Protein AF-A0A9P6V709-F1 (afdb_monomer_lite)

Structure (mmCIF, N/CA/C/O backbone):
data_AF-A0A9P6V709-F1
#
_entry.id   AF-A0A9P6V709-F1
#
loop_
_atom_site.group_PDB
_atom_site.id
_atom_site.type_symbol
_atom_site.label_atom_id
_atom_site.label_alt_id
_atom_site.label_comp_id
_atom_site.label_asym_id
_atom_site.label_entity_id
_atom_site.label_seq_id
_atom_site.pdbx_PDB_ins_code
_atom_site.Cartn_x
_atom_site.Cartn_y
_atom_site.Cartn_z
_atom_site.occupancy
_atom_site.B_iso_or_equiv
_atom_site.auth_seq_id
_atom_site.auth_comp_id
_atom_site.auth_asym_id
_atom_site.auth_atom_id
_atom_site.pdbx_PDB_model_num
ATOM 1 N N . MET A 1 1 ? 34.860 1.588 -47.896 1.00 49.28 1 MET A N 1
ATOM 2 C CA . MET A 1 1 ? 33.542 0.976 -47.607 1.00 49.28 1 MET A CA 1
ATOM 3 C C . MET A 1 1 ? 33.414 0.741 -46.094 1.00 49.28 1 MET A C 1
ATOM 5 O O . MET A 1 1 ? 33.043 -0.339 -45.672 1.00 49.28 1 MET A O 1
ATOM 9 N N . GLU A 1 2 ? 33.741 1.752 -45.275 1.00 51.41 2 GLU A N 1
ATOM 10 C CA . GLU A 1 2 ? 33.916 1.627 -43.805 1.00 51.41 2 GLU A CA 1
ATOM 11 C C . GLU A 1 2 ? 32.939 2.510 -43.007 1.00 51.41 2 GLU A C 1
ATOM 13 O O . GLU A 1 2 ? 32.888 2.475 -41.785 1.00 51.41 2 GLU A O 1
ATOM 18 N N . VAL A 1 3 ? 32.119 3.306 -43.699 1.00 54.06 3 VAL A N 1
ATOM 19 C CA . VAL A 1 3 ? 31.201 4.262 -43.062 1.00 54.06 3 VAL A CA 1
ATOM 20 C C . VAL A 1 3 ? 30.018 3.537 -42.402 1.00 54.06 3 VAL A C 1
ATOM 22 O O . VAL A 1 3 ? 29.531 3.956 -41.355 1.00 54.06 3 VAL A O 1
ATOM 25 N N . HIS A 1 4 ? 29.573 2.407 -42.959 1.00 50.88 4 HIS A N 1
ATOM 26 C CA . HIS A 1 4 ? 28.413 1.676 -42.437 1.00 50.88 4 HIS A CA 1
ATOM 27 C C . HIS A 1 4 ? 28.685 0.922 -41.126 1.00 50.88 4 HIS A C 1
ATOM 29 O O . HIS A 1 4 ? 27.767 0.769 -40.325 1.00 50.88 4 HIS A O 1
ATOM 35 N N . THR A 1 5 ? 29.922 0.496 -40.862 1.00 52.19 5 THR A N 1
ATOM 36 C CA . THR A 1 5 ? 30.280 -0.214 -39.622 1.00 52.19 5 THR A CA 1
ATOM 37 C C . THR A 1 5 ? 30.404 0.744 -38.438 1.00 52.19 5 THR A C 1
ATOM 39 O O . THR A 1 5 ? 29.782 0.507 -37.407 1.00 52.19 5 THR A O 1
ATOM 42 N N . HIS A 1 6 ? 31.075 1.887 -38.612 1.00 52.62 6 HIS A N 1
ATOM 43 C CA . HIS A 1 6 ? 31.170 2.923 -37.572 1.00 52.62 6 HIS A CA 1
ATOM 44 C C . HIS A 1 6 ? 29.806 3.504 -37.176 1.00 52.62 6 HIS A C 1
ATOM 46 O O . HIS A 1 6 ? 29.544 3.734 -35.998 1.00 52.62 6 HIS A O 1
ATOM 52 N N . THR A 1 7 ? 28.903 3.704 -38.142 1.00 58.72 7 THR A N 1
ATOM 53 C CA . THR A 1 7 ? 27.558 4.231 -37.847 1.00 58.72 7 THR A CA 1
ATOM 54 C C . THR A 1 7 ? 26.724 3.230 -37.031 1.00 58.72 7 THR A C 1
ATOM 56 O O . THR A 1 7 ? 25.987 3.628 -36.129 1.00 58.72 7 THR A O 1
ATOM 59 N N . ASN A 1 8 ? 26.886 1.926 -37.288 1.00 60.66 8 ASN A N 1
ATOM 60 C CA . ASN A 1 8 ? 26.216 0.865 -36.532 1.00 60.66 8 ASN A CA 1
ATOM 61 C C . ASN A 1 8 ? 26.779 0.695 -35.115 1.00 60.66 8 ASN A C 1
ATOM 63 O O . ASN A 1 8 ? 26.008 0.496 -34.181 1.00 60.66 8 ASN A O 1
ATOM 67 N N . GLU A 1 9 ? 28.095 0.801 -34.929 1.00 59.69 9 GLU A N 1
ATOM 68 C CA . GLU A 1 9 ? 28.728 0.691 -33.606 1.00 59.69 9 GLU A CA 1
ATOM 69 C C . GLU A 1 9 ? 28.370 1.873 -32.695 1.00 59.69 9 GLU A C 1
ATOM 71 O O . GLU A 1 9 ? 28.056 1.677 -31.520 1.00 59.69 9 GLU A O 1
ATOM 76 N N . VAL A 1 10 ? 28.322 3.092 -33.245 1.00 65.69 10 VAL A N 1
ATOM 77 C CA . VAL A 1 10 ? 27.880 4.289 -32.510 1.00 65.69 10 VAL A CA 1
ATOM 78 C C . VAL A 1 10 ? 26.395 4.194 -32.145 1.00 65.69 10 VAL A C 1
ATOM 80 O O . VAL A 1 10 ? 26.024 4.509 -31.013 1.00 65.69 10 VAL A O 1
ATOM 83 N N . SER A 1 11 ? 25.549 3.705 -33.057 1.00 69.31 11 SER A N 1
ATOM 84 C CA . SER A 1 11 ? 24.121 3.489 -32.788 1.00 69.31 11 SER A CA 1
ATOM 85 C C . SER A 1 11 ? 23.894 2.412 -31.717 1.00 69.31 11 SER A C 1
ATOM 87 O O . SER A 1 11 ? 23.103 2.609 -30.792 1.00 69.31 11 SER A O 1
ATOM 89 N N . LEU A 1 12 ? 24.650 1.311 -31.769 1.00 72.44 12 LEU A N 1
ATOM 90 C CA . LEU A 1 12 ? 24.596 0.240 -30.773 1.00 72.44 12 LEU A CA 1
ATOM 91 C C . LEU A 1 12 ? 25.051 0.728 -29.388 1.00 72.44 12 LEU A C 1
ATOM 93 O O . LEU A 1 12 ? 24.390 0.445 -28.388 1.00 72.44 12 LEU A O 1
ATOM 97 N N . ALA A 1 13 ? 26.135 1.507 -29.324 1.00 71.50 13 ALA A N 1
ATOM 98 C CA . ALA A 1 13 ? 26.633 2.089 -28.080 1.00 71.50 13 ALA A CA 1
ATOM 99 C C . ALA A 1 13 ? 25.627 3.077 -27.458 1.00 71.50 13 ALA A C 1
ATOM 101 O O . ALA A 1 13 ? 25.364 3.018 -26.256 1.00 71.50 13 ALA A O 1
ATOM 102 N N . GLN A 1 14 ? 24.997 3.936 -28.267 1.00 73.94 14 GLN A N 1
ATOM 103 C CA . GLN A 1 14 ? 23.949 4.858 -27.807 1.00 73.94 14 GLN A CA 1
ATOM 104 C C . GLN A 1 14 ? 22.717 4.115 -27.270 1.00 73.94 14 GLN A C 1
ATOM 106 O O . GLN A 1 14 ? 22.188 4.480 -26.217 1.00 73.94 14 GLN A O 1
ATOM 111 N N . HIS A 1 15 ? 22.298 3.037 -27.940 1.00 73.62 15 HIS A N 1
ATOM 112 C CA . HIS A 1 15 ? 21.201 2.188 -27.475 1.00 73.62 15 HIS A CA 1
ATOM 113 C C . HIS A 1 15 ? 21.503 1.525 -26.125 1.00 73.62 15 HIS A C 1
ATOM 115 O O . HIS A 1 15 ? 20.635 1.506 -25.249 1.00 73.62 15 HIS A O 1
ATOM 121 N N . GLN A 1 16 ? 22.722 1.019 -25.916 1.00 81.94 16 GLN A N 1
ATOM 122 C CA . GLN A 1 16 ? 23.100 0.411 -24.635 1.00 81.94 16 GLN A CA 1
ATOM 123 C C . GLN A 1 16 ? 23.148 1.429 -23.488 1.00 81.94 16 GLN A C 1
ATOM 125 O O . GLN A 1 16 ? 22.680 1.128 -22.388 1.00 81.94 16 GLN A O 1
ATOM 130 N N . VAL A 1 17 ? 23.635 2.649 -23.739 1.00 80.00 17 VAL A N 1
ATOM 131 C CA . VAL A 1 17 ? 23.651 3.728 -22.736 1.00 80.00 17 VAL A CA 1
ATOM 132 C C . VAL A 1 17 ? 22.230 4.155 -22.357 1.00 80.00 17 VAL A C 1
ATOM 134 O O . VAL A 1 17 ? 21.920 4.273 -21.170 1.00 80.00 17 VAL A O 1
ATOM 137 N N . ALA A 1 18 ? 21.336 4.325 -23.337 1.00 76.19 18 ALA A N 1
ATOM 138 C CA . ALA A 1 18 ? 19.934 4.658 -23.079 1.00 76.19 18 ALA A CA 1
ATOM 139 C C . ALA A 1 18 ? 19.214 3.550 -22.286 1.00 76.19 18 ALA A C 1
ATOM 141 O O . ALA A 1 18 ? 18.486 3.843 -21.335 1.00 76.19 18 ALA A O 1
ATOM 142 N N . LYS A 1 19 ? 19.476 2.278 -22.622 1.00 80.25 19 LYS A N 1
ATOM 143 C CA . LYS A 1 19 ? 18.960 1.100 -21.903 1.00 80.25 19 LYS A CA 1
ATOM 144 C C . LYS A 1 19 ? 19.437 1.080 -20.443 1.00 80.25 19 LYS A C 1
ATOM 146 O O . LYS A 1 19 ? 18.629 0.890 -19.535 1.00 80.25 19 LYS A O 1
ATOM 151 N N . ALA A 1 20 ? 20.722 1.342 -20.201 1.00 79.50 20 ALA A N 1
ATOM 152 C CA . ALA A 1 20 ? 21.291 1.401 -18.853 1.00 79.50 20 ALA A CA 1
ATOM 153 C C . ALA A 1 20 ? 20.715 2.558 -18.015 1.00 79.50 20 ALA A C 1
ATOM 155 O O . ALA A 1 20 ? 20.386 2.365 -16.843 1.00 79.50 20 ALA A O 1
ATOM 156 N N . ALA A 1 21 ? 20.534 3.740 -18.613 1.00 79.38 21 ALA A N 1
ATOM 157 C CA . ALA A 1 21 ? 19.926 4.890 -17.943 1.00 79.38 21 ALA A CA 1
ATOM 158 C C . ALA A 1 21 ? 18.448 4.642 -17.586 1.00 79.38 21 ALA A C 1
ATOM 160 O O . ALA A 1 21 ? 18.024 4.939 -16.467 1.00 79.38 21 ALA A O 1
ATOM 161 N N . ALA A 1 22 ? 17.675 4.042 -18.500 1.00 76.06 22 ALA A N 1
ATOM 162 C CA . ALA A 1 22 ? 16.284 3.660 -18.251 1.00 76.06 22 ALA A CA 1
ATOM 163 C C . ALA A 1 22 ? 16.169 2.639 -17.107 1.00 76.06 22 ALA A C 1
ATOM 165 O O . ALA A 1 22 ? 15.327 2.801 -16.225 1.00 76.06 22 ALA A O 1
ATOM 166 N N . ARG A 1 23 ? 17.070 1.649 -17.064 1.00 77.81 23 ARG A N 1
ATOM 167 C CA . ARG A 1 23 ? 17.156 0.660 -15.978 1.00 77.81 23 ARG A CA 1
ATOM 168 C C . ARG A 1 23 ? 17.477 1.301 -14.630 1.00 77.81 23 ARG A C 1
ATOM 170 O O . ARG A 1 23 ? 16.842 0.977 -13.630 1.00 77.81 23 ARG A O 1
ATOM 177 N N . ALA A 1 24 ? 18.453 2.208 -14.585 1.00 79.12 24 ALA A N 1
ATOM 178 C CA . ALA A 1 24 ? 18.812 2.907 -13.352 1.00 79.12 24 ALA A CA 1
ATOM 179 C C . ALA A 1 24 ? 17.632 3.731 -12.808 1.00 79.12 24 ALA A C 1
ATOM 181 O O . ALA A 1 24 ? 17.343 3.676 -11.614 1.00 79.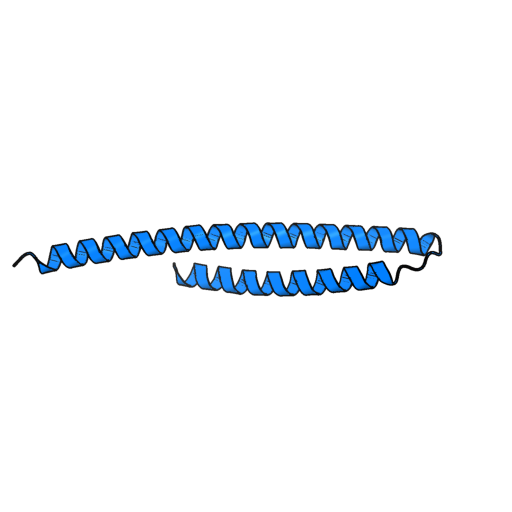12 24 ALA A O 1
ATOM 182 N N . LYS A 1 25 ? 16.908 4.425 -13.697 1.00 79.81 25 LYS A N 1
ATOM 183 C CA . LYS A 1 25 ? 15.700 5.181 -13.347 1.00 79.81 25 LYS A CA 1
ATOM 184 C C . LYS A 1 25 ? 14.571 4.274 -12.844 1.00 79.81 25 LYS A C 1
ATOM 186 O O . LYS A 1 25 ? 13.982 4.574 -11.812 1.00 79.81 25 LYS A O 1
ATOM 191 N N . ALA A 1 26 ? 14.299 3.166 -13.537 1.00 72.44 26 ALA A N 1
ATOM 192 C CA . ALA A 1 26 ? 13.280 2.200 -13.125 1.00 72.44 26 ALA A CA 1
ATOM 193 C C . ALA A 1 26 ? 13.600 1.594 -11.751 1.00 72.44 26 ALA A C 1
ATOM 195 O O . ALA A 1 26 ? 12.732 1.518 -10.890 1.00 72.44 26 ALA A O 1
ATOM 196 N N . LYS A 1 27 ? 14.868 1.238 -11.504 1.00 79.25 27 LYS A N 1
ATOM 197 C CA . LYS A 1 27 ? 15.307 0.701 -10.211 1.00 79.25 27 LYS A CA 1
ATOM 198 C C . LYS A 1 27 ? 15.094 1.687 -9.057 1.00 79.25 27 LYS A C 1
ATOM 200 O O . LYS A 1 27 ? 14.669 1.254 -7.993 1.00 79.25 27 LYS A O 1
ATOM 205 N N . ALA A 1 28 ? 15.374 2.976 -9.262 1.00 80.38 28 ALA A N 1
ATOM 206 C CA . ALA A 1 28 ? 15.126 4.004 -8.250 1.00 80.38 28 ALA A CA 1
ATOM 207 C C . ALA A 1 28 ? 13.624 4.143 -7.936 1.00 80.38 28 ALA A C 1
ATOM 209 O O . ALA A 1 28 ? 13.249 4.068 -6.773 1.00 80.38 28 ALA A O 1
ATOM 210 N N . SER A 1 29 ? 12.772 4.217 -8.970 1.00 85.12 29 SER A N 1
ATOM 211 C CA . SER A 1 29 ? 11.303 4.276 -8.821 1.00 85.12 29 SER A CA 1
ATOM 212 C C . SER A 1 29 ? 10.746 3.086 -8.028 1.00 85.12 29 SER A C 1
ATOM 214 O O . SER A 1 29 ? 9.964 3.249 -7.089 1.00 85.12 29 SER A O 1
ATOM 216 N N . ILE A 1 30 ? 11.239 1.883 -8.342 1.00 85.94 30 ILE A N 1
ATOM 217 C CA . ILE A 1 30 ? 10.880 0.638 -7.655 1.00 85.94 30 ILE A CA 1
ATOM 218 C C . ILE A 1 30 ? 11.275 0.697 -6.174 1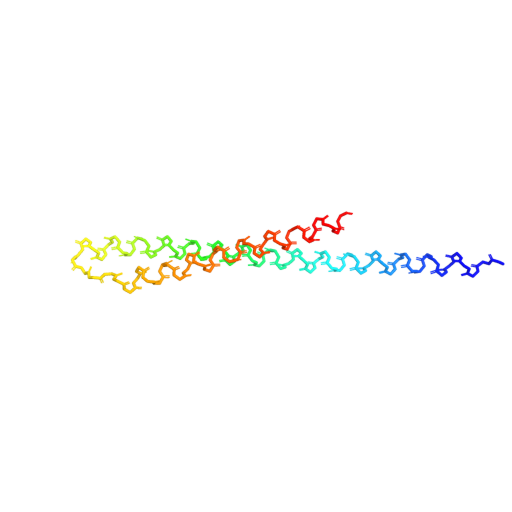.00 85.94 30 ILE A C 1
ATOM 220 O O . ILE A 1 30 ? 10.487 0.298 -5.317 1.00 85.94 30 ILE A O 1
ATOM 224 N N . THR A 1 31 ? 12.485 1.171 -5.858 1.00 91.44 31 THR A N 1
ATOM 225 C CA . THR A 1 31 ? 12.949 1.301 -4.468 1.00 91.44 31 THR A CA 1
ATOM 226 C C . THR A 1 31 ? 12.076 2.278 -3.684 1.00 91.44 31 THR A C 1
ATOM 228 O O . THR A 1 31 ? 11.573 1.901 -2.625 1.00 91.44 31 THR A O 1
ATOM 231 N N . ASP A 1 32 ? 11.817 3.466 -4.228 1.00 90.06 32 ASP A N 1
ATOM 232 C CA . ASP A 1 32 ? 10.996 4.492 -3.572 1.00 90.06 32 ASP A CA 1
ATOM 233 C C . ASP A 1 32 ? 9.561 3.986 -3.323 1.00 90.06 32 ASP A C 1
ATOM 235 O O . ASP A 1 32 ? 8.994 4.160 -2.239 1.00 90.06 32 ASP A O 1
ATOM 239 N N . THR A 1 33 ? 8.989 3.275 -4.300 1.00 92.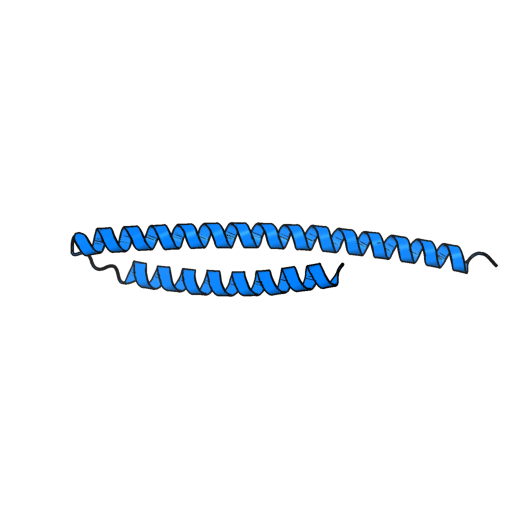56 33 THR A N 1
ATOM 240 C CA . THR A 1 33 ? 7.653 2.670 -4.191 1.00 92.56 33 THR A CA 1
ATOM 241 C C . THR A 1 33 ? 7.600 1.607 -3.091 1.00 92.56 33 THR A C 1
ATOM 243 O O . THR A 1 33 ? 6.650 1.567 -2.303 1.00 92.56 33 THR A O 1
ATOM 246 N N . VAL A 1 34 ? 8.629 0.758 -2.981 1.00 95.38 34 VAL A N 1
ATOM 247 C CA . VAL A 1 34 ? 8.729 -0.250 -1.912 1.00 95.38 34 VAL A CA 1
ATOM 248 C C . VAL A 1 34 ? 8.826 0.407 -0.534 1.00 95.38 34 VAL A C 1
ATOM 250 O O . VAL A 1 34 ? 8.128 -0.021 0.391 1.00 95.38 34 VAL A O 1
ATOM 253 N N . GLU A 1 35 ? 9.651 1.445 -0.384 1.00 95.25 35 GLU A N 1
ATOM 254 C CA . GLU A 1 35 ? 9.795 2.176 0.881 1.00 95.25 35 GLU A CA 1
ATOM 255 C C . GLU A 1 35 ? 8.471 2.814 1.319 1.00 95.25 35 GLU A C 1
ATOM 257 O O . GLU A 1 35 ? 8.066 2.680 2.481 1.00 95.25 35 GLU A O 1
ATOM 262 N N . LEU A 1 36 ? 7.738 3.417 0.380 1.00 94.12 36 LEU A N 1
ATOM 263 C CA . LEU A 1 36 ? 6.424 3.991 0.649 1.00 94.12 36 LEU A CA 1
ATOM 264 C C . LEU A 1 36 ? 5.404 2.925 1.080 1.00 94.12 36 LEU A C 1
ATOM 266 O O . LEU A 1 36 ? 4.691 3.120 2.068 1.00 94.12 36 LEU A O 1
ATOM 270 N N . ILE A 1 37 ? 5.351 1.777 0.394 1.00 97.00 37 ILE A N 1
ATOM 271 C CA . ILE A 1 37 ? 4.470 0.657 0.773 1.00 97.00 37 ILE A CA 1
ATOM 272 C C . ILE A 1 37 ? 4.786 0.174 2.196 1.00 97.00 37 ILE A C 1
ATOM 274 O O . ILE A 1 37 ? 3.867 -0.056 2.989 1.00 97.00 37 ILE A O 1
ATOM 278 N N . LEU A 1 38 ? 6.069 0.023 2.541 1.00 97.38 38 LEU A N 1
ATOM 279 C CA . LEU A 1 38 ? 6.497 -0.406 3.877 1.00 97.38 38 LEU A CA 1
ATOM 280 C C . LEU A 1 38 ? 6.083 0.597 4.958 1.00 97.38 38 LEU A C 1
ATOM 282 O O . LEU A 1 38 ? 5.580 0.198 6.017 1.00 97.38 38 LEU A O 1
ATOM 286 N N . TRP A 1 39 ? 6.244 1.892 4.688 1.00 96.62 39 TRP A N 1
ATOM 287 C CA . TRP A 1 39 ? 5.801 2.946 5.594 1.00 96.62 39 TRP A CA 1
ATOM 288 C C . TRP A 1 39 ? 4.277 2.914 5.801 1.00 96.62 39 TRP A C 1
ATOM 290 O O . TRP A 1 39 ? 3.814 2.865 6.943 1.00 96.62 39 TRP A O 1
ATOM 300 N N . LEU A 1 40 ? 3.488 2.821 4.723 1.00 96.25 40 LEU A N 1
ATOM 301 C CA . LEU A 1 40 ? 2.022 2.748 4.797 1.00 96.25 40 LEU A CA 1
ATOM 302 C C . LEU A 1 40 ? 1.535 1.513 5.573 1.00 96.25 40 LEU A C 1
ATOM 304 O O . LEU A 1 40 ? 0.606 1.610 6.377 1.00 96.25 40 LEU A O 1
ATOM 308 N N . LYS A 1 41 ? 2.176 0.352 5.382 1.00 97.38 41 LYS A N 1
ATOM 309 C CA . LYS A 1 41 ? 1.872 -0.875 6.145 1.00 97.38 41 LYS A CA 1
ATOM 310 C C . LYS A 1 41 ? 2.194 -0.715 7.632 1.00 97.38 41 LYS A C 1
ATOM 312 O O . LYS A 1 41 ? 1.428 -1.170 8.486 1.00 97.38 41 LYS A O 1
ATOM 317 N N . THR A 1 42 ? 3.295 -0.038 7.952 1.00 96.88 42 THR A N 1
ATOM 318 C CA . THR A 1 42 ? 3.661 0.288 9.339 1.00 96.88 42 THR A CA 1
ATOM 319 C C . THR A 1 42 ? 2.608 1.191 9.983 1.00 96.88 42 THR A C 1
ATOM 321 O O . THR A 1 42 ? 2.183 0.944 11.117 1.00 96.88 42 THR A O 1
ATOM 324 N N . GLU A 1 43 ? 2.120 2.180 9.236 1.00 95.06 43 GLU A N 1
ATOM 325 C CA . GLU A 1 43 ? 1.079 3.102 9.684 1.00 95.06 43 GLU A CA 1
ATOM 326 C C . GLU A 1 43 ? -0.280 2.403 9.871 1.00 95.06 43 GLU A C 1
ATOM 328 O O . GLU A 1 43 ? -0.943 2.592 10.894 1.00 95.06 43 GLU A O 1
ATOM 333 N N . GLN A 1 44 ? -0.664 1.487 8.975 1.00 95.56 44 GLN A N 1
ATOM 334 C CA . GLN A 1 44 ? -1.845 0.636 9.175 1.00 95.56 44 GLN A CA 1
ATOM 335 C C . GLN A 1 44 ? -1.757 -0.192 10.463 1.00 95.56 44 GLN A C 1
ATOM 337 O O . GLN A 1 44 ? -2.742 -0.301 11.202 1.00 95.56 44 GLN A O 1
ATOM 342 N N . ALA A 1 45 ? -0.587 -0.768 10.755 1.00 95.12 45 ALA A N 1
ATOM 343 C CA . ALA A 1 45 ? -0.374 -1.530 11.981 1.00 95.12 45 ALA A CA 1
ATOM 344 C C . ALA A 1 45 ? -0.451 -0.640 13.234 1.00 95.12 45 ALA A C 1
ATOM 346 O O . ALA A 1 45 ? -0.966 -1.082 14.267 1.00 95.12 45 ALA A O 1
ATOM 347 N N . ARG A 1 46 ? 0.023 0.614 13.149 1.00 95.88 46 ARG A N 1
ATOM 348 C CA . ARG A 1 46 ? -0.129 1.625 14.209 1.00 95.88 46 ARG A CA 1
ATOM 349 C C . ARG A 1 46 ? -1.603 1.914 14.481 1.00 95.88 46 ARG A C 1
ATOM 351 O O . ARG A 1 46 ? -2.030 1.767 15.625 1.00 95.88 46 ARG A O 1
ATOM 358 N N . ILE A 1 47 ? -2.382 2.216 13.443 1.00 93.00 47 ILE A N 1
ATOM 359 C CA . ILE A 1 47 ? -3.822 2.496 13.562 1.00 93.00 47 ILE A CA 1
ATOM 360 C C . ILE A 1 47 ? -4.563 1.300 14.159 1.00 93.00 47 ILE A C 1
ATOM 362 O O . ILE A 1 47 ? -5.383 1.474 15.052 1.00 93.00 47 ILE A O 1
ATOM 366 N N . ALA A 1 48 ? -4.246 0.072 13.740 1.00 94.06 48 ALA A N 1
ATOM 367 C CA . ALA A 1 48 ? -4.878 -1.123 14.298 1.00 94.06 48 ALA A CA 1
ATOM 368 C C . ALA A 1 48 ? -4.627 -1.279 15.812 1.00 94.06 48 ALA A C 1
ATOM 370 O O . ALA A 1 48 ? -5.509 -1.739 16.540 1.00 94.06 48 ALA A O 1
ATOM 371 N N . ARG A 1 49 ? -3.440 -0.897 16.308 1.00 96.56 49 ARG A N 1
ATOM 372 C CA . ARG A 1 49 ? -3.148 -0.871 17.753 1.00 96.56 49 ARG A CA 1
ATOM 373 C C . ARG A 1 49 ? -3.935 0.228 18.465 1.00 96.56 49 ARG A C 1
ATOM 375 O O . ARG A 1 49 ? -4.542 -0.050 19.495 1.00 96.56 49 ARG A O 1
ATOM 382 N N . GLU A 1 50 ? -3.961 1.428 17.897 1.00 95.50 50 GLU A N 1
ATOM 383 C CA . GLU A 1 50 ? -4.665 2.587 18.456 1.00 95.50 50 GLU A CA 1
ATOM 384 C C . GLU A 1 50 ? -6.180 2.349 18.538 1.00 95.50 50 GLU A C 1
ATOM 386 O O . GLU A 1 50 ? -6.788 2.572 19.581 1.00 95.50 50 GLU A O 1
ATOM 391 N N . VAL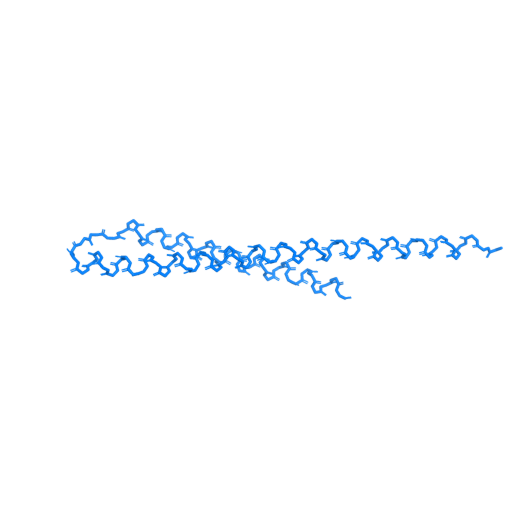 A 1 51 ? -6.776 1.771 17.492 1.00 95.69 51 VAL A N 1
ATOM 392 C CA . VAL A 1 51 ? -8.186 1.358 17.473 1.00 95.69 51 VAL A CA 1
ATOM 393 C C . VAL A 1 51 ? -8.491 0.369 18.597 1.00 95.69 51 VAL A C 1
ATOM 395 O O . VAL A 1 51 ? -9.480 0.539 19.305 1.00 95.69 51 VAL A O 1
ATOM 398 N N . ARG A 1 52 ? -7.649 -0.657 18.792 1.00 96.25 52 ARG A N 1
ATOM 399 C CA . ARG A 1 52 ? -7.839 -1.632 19.882 1.00 96.25 52 ARG A CA 1
ATOM 400 C C . ARG A 1 52 ? -7.789 -0.962 21.253 1.00 96.25 52 ARG A C 1
ATOM 402 O O . ARG A 1 52 ? -8.642 -1.246 22.090 1.00 96.25 52 ARG A O 1
ATOM 409 N N . GLN A 1 53 ? -6.826 -0.066 21.464 1.00 97.31 53 GLN A N 1
ATOM 410 C CA . GLN A 1 53 ? -6.685 0.672 22.717 1.00 97.31 53 GLN A CA 1
ATOM 411 C C . GLN A 1 53 ? -7.903 1.565 22.980 1.00 97.31 53 GLN A C 1
ATOM 413 O O . GLN A 1 53 ? -8.512 1.468 24.042 1.00 97.31 53 GLN A O 1
ATOM 418 N N . LEU A 1 54 ? -8.301 2.383 22.008 1.00 95.94 54 LEU A N 1
ATOM 419 C CA . LEU A 1 54 ? -9.426 3.307 22.150 1.00 95.94 54 LEU A CA 1
ATOM 420 C C . LEU A 1 54 ? -10.756 2.574 22.350 1.00 95.94 54 LEU A C 1
ATOM 422 O O . LEU A 1 54 ? -11.524 2.939 23.238 1.00 95.94 54 LEU A O 1
ATOM 426 N N . ASN A 1 55 ? -10.994 1.490 21.607 1.00 95.88 55 ASN A N 1
ATOM 427 C CA . ASN A 1 55 ? -12.185 0.661 21.796 1.00 95.88 55 ASN A CA 1
ATOM 428 C C . ASN A 1 55 ? -12.224 0.039 23.202 1.00 95.88 55 ASN A C 1
ATOM 430 O O . ASN A 1 55 ? -13.289 -0.003 23.813 1.00 95.88 55 ASN A O 1
ATOM 434 N N . SER A 1 56 ? -11.080 -0.403 23.747 1.00 96.88 56 SER A N 1
ATOM 435 C CA . SER A 1 56 ? -11.011 -0.942 25.119 1.00 96.88 56 SER A CA 1
ATOM 436 C C . SER A 1 56 ? -11.328 0.099 26.199 1.00 96.88 56 SER A C 1
ATOM 438 O O . SER A 1 56 ? -11.749 -0.256 27.295 1.00 96.88 56 SER A O 1
ATOM 440 N N . GLN A 1 57 ? -11.169 1.383 25.871 1.00 97.44 57 GLN A N 1
ATOM 441 C CA . GLN A 1 57 ? -11.505 2.521 26.726 1.00 97.44 57 GLN A CA 1
ATOM 442 C C . GLN A 1 57 ? -12.933 3.048 26.480 1.00 97.44 57 GLN A C 1
ATOM 444 O O . GLN A 1 57 ? -13.342 4.016 27.115 1.00 97.44 57 GLN A O 1
ATOM 449 N N . GLY A 1 58 ? -13.697 2.431 25.569 1.00 96.94 58 GLY A N 1
ATOM 450 C CA . GLY A 1 58 ? -15.073 2.821 25.244 1.00 96.94 58 GLY A CA 1
ATOM 451 C C . GLY A 1 58 ? -15.206 3.963 24.229 1.00 96.94 58 GLY A C 1
ATOM 452 O O . GLY A 1 58 ? -16.316 4.448 24.010 1.00 96.94 58 GLY A O 1
ATOM 453 N N . TYR A 1 59 ? -14.115 4.395 23.589 1.00 96.88 59 TYR A N 1
ATOM 454 C CA . TYR A 1 59 ? -14.161 5.441 22.563 1.00 96.88 59 TYR A CA 1
ATOM 455 C C . TYR A 1 59 ? -14.603 4.897 21.202 1.00 96.88 59 TYR A C 1
ATOM 457 O O . TYR A 1 59 ? -14.265 3.780 20.811 1.00 96.88 59 TYR A O 1
ATOM 465 N N . GLN A 1 60 ? -15.311 5.727 20.432 1.00 94.94 60 GLN A N 1
ATOM 466 C CA . GLN A 1 60 ? -15.626 5.424 19.037 1.00 94.94 60 GLN A CA 1
ATOM 467 C C . GLN A 1 60 ? -14.417 5.670 18.130 1.00 94.94 60 GLN A C 1
ATOM 469 O O . GLN A 1 60 ? -13.757 6.703 18.206 1.00 94.94 60 GLN A O 1
ATOM 474 N N . THR A 1 61 ? -14.165 4.739 17.212 1.00 94.75 61 THR A N 1
ATOM 475 C CA . THR A 1 61 ? -12.973 4.735 16.346 1.00 94.75 61 THR A CA 1
ATOM 476 C C . THR A 1 61 ? -13.317 4.781 14.853 1.00 94.75 61 THR A C 1
ATOM 478 O O . THR A 1 61 ? -12.523 4.371 14.005 1.00 94.75 61 THR A O 1
ATOM 481 N N . THR A 1 62 ? -14.504 5.277 14.491 1.00 94.81 62 THR A N 1
ATOM 482 C CA . THR A 1 62 ? -15.010 5.300 13.105 1.00 94.81 62 THR A CA 1
ATOM 483 C C . THR A 1 62 ? -14.071 6.031 12.144 1.00 94.81 62 THR A C 1
ATOM 485 O O . THR A 1 62 ? -13.786 5.527 11.060 1.00 94.81 62 THR A O 1
ATOM 488 N N . ALA A 1 63 ? -13.533 7.187 12.547 1.00 86.00 63 ALA A N 1
ATOM 489 C CA . ALA A 1 63 ? -12.598 7.955 11.723 1.00 86.00 63 ALA A CA 1
ATOM 490 C C . ALA A 1 63 ? -11.291 7.185 11.453 1.00 86.00 63 ALA A C 1
ATOM 492 O O . ALA A 1 63 ? -10.824 7.144 10.316 1.00 86.00 63 ALA A O 1
ATOM 493 N N . LEU A 1 64 ? -10.749 6.507 12.472 1.00 90.00 64 LEU A N 1
ATOM 494 C CA . LEU A 1 64 ? -9.545 5.679 12.345 1.00 90.00 64 LEU A CA 1
ATOM 495 C C . LEU A 1 64 ? -9.772 4.476 11.422 1.00 90.00 64 LEU A C 1
ATOM 497 O O . LEU A 1 64 ? -8.912 4.164 10.603 1.00 90.00 64 LEU A O 1
ATOM 501 N N . HIS A 1 65 ? -10.945 3.841 11.486 1.00 92.94 65 HIS A N 1
ATOM 502 C CA . HIS A 1 65 ? -11.306 2.769 10.553 1.00 92.94 65 HIS A CA 1
ATOM 503 C C . HIS A 1 65 ? -11.429 3.264 9.108 1.00 92.94 65 HIS A C 1
ATOM 505 O O . HIS A 1 65 ? -10.956 2.597 8.185 1.00 92.94 65 HIS A O 1
ATOM 511 N N . SER A 1 66 ? -12.044 4.431 8.894 1.00 92.69 66 SER A N 1
ATOM 512 C CA . SER A 1 66 ? -12.128 5.047 7.565 1.00 92.69 66 SER A CA 1
ATOM 513 C C . SER A 1 66 ? -10.740 5.354 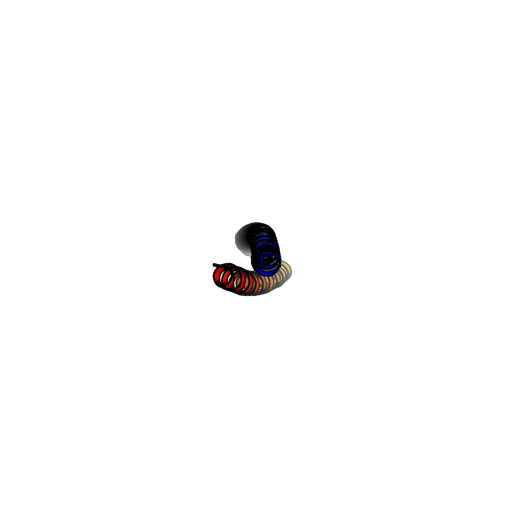7.009 1.00 92.69 66 SER A C 1
ATOM 515 O O . SER A 1 66 ? -10.457 5.018 5.859 1.00 92.69 66 SER A O 1
ATOM 517 N N . TYR A 1 67 ? -9.853 5.914 7.835 1.00 90.31 67 TYR A N 1
ATOM 518 C CA . TYR A 1 67 ? -8.472 6.185 7.446 1.00 90.31 67 TYR A CA 1
ATOM 519 C C . TYR A 1 67 ? -7.700 4.898 7.128 1.00 90.31 67 TYR A C 1
ATOM 521 O O . TYR A 1 67 ? -7.062 4.805 6.082 1.00 90.31 67 TYR A O 1
ATOM 529 N N . TRP A 1 68 ? -7.852 3.852 7.945 1.00 94.88 68 TRP A N 1
ATOM 530 C CA . TRP A 1 68 ? -7.249 2.543 7.687 1.00 94.88 68 TRP A CA 1
ATOM 531 C C . TRP A 1 68 ? -7.645 1.967 6.316 1.00 94.88 68 TRP A C 1
ATOM 533 O O . TRP A 1 68 ? -6.787 1.448 5.598 1.00 94.88 68 TRP A O 1
ATOM 543 N N . ARG A 1 69 ? -8.918 2.111 5.908 1.00 95.50 69 ARG A N 1
ATOM 544 C CA . ARG A 1 69 ? -9.375 1.685 4.570 1.00 95.50 69 ARG A CA 1
ATOM 545 C C . ARG A 1 69 ? -8.774 2.514 3.437 1.00 95.50 69 ARG A C 1
ATOM 547 O O . ARG A 1 69 ? -8.568 1.975 2.353 1.00 95.50 69 ARG A O 1
ATOM 554 N N . ILE A 1 70 ? -8.539 3.809 3.648 1.00 93.56 70 ILE A N 1
ATOM 555 C CA . ILE A 1 70 ? -7.877 4.664 2.650 1.00 93.56 70 ILE A CA 1
ATOM 556 C C . ILE A 1 70 ? -6.450 4.164 2.425 1.00 93.56 70 ILE A C 1
ATOM 558 O O . ILE A 1 70 ? -6.075 3.919 1.279 1.00 93.56 70 ILE A O 1
ATOM 562 N N . LEU A 1 71 ? -5.709 3.915 3.509 1.00 93.56 71 LEU A N 1
ATOM 563 C CA . LEU A 1 71 ? -4.364 3.347 3.429 1.00 93.56 71 LEU A CA 1
ATOM 564 C C . LEU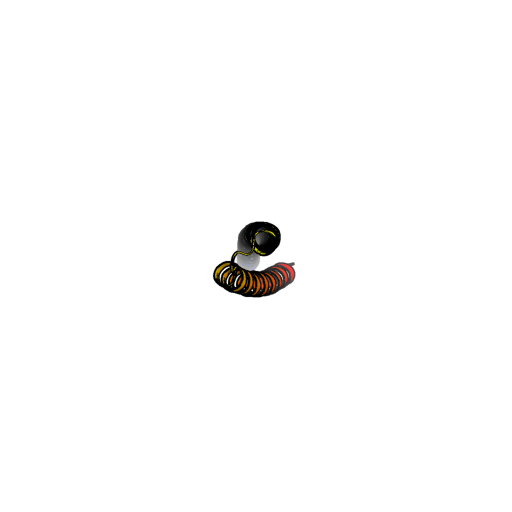 A 1 71 ? -4.366 1.984 2.728 1.00 93.56 71 LEU A C 1
ATOM 566 O O . LEU A 1 71 ? -3.503 1.724 1.899 1.00 93.56 71 LEU A O 1
ATOM 570 N N . GLU A 1 72 ? -5.365 1.133 2.989 1.00 96.12 72 GLU A N 1
ATOM 571 C CA . GLU A 1 72 ? -5.463 -0.182 2.340 1.00 96.12 72 GLU A CA 1
ATOM 572 C C . GLU A 1 72 ? -5.591 -0.061 0.815 1.00 96.12 72 GLU A C 1
ATOM 574 O O . GLU A 1 72 ? -4.955 -0.802 0.066 1.00 96.12 72 GLU A O 1
ATOM 579 N N . LYS A 1 73 ? -6.397 0.897 0.345 1.00 96.44 73 LYS A N 1
ATOM 580 C CA . LYS A 1 73 ? -6.551 1.168 -1.088 1.00 96.44 73 LYS A CA 1
ATOM 581 C C . LYS A 1 73 ? -5.265 1.715 -1.702 1.00 96.44 73 LYS A C 1
ATOM 583 O O . LYS A 1 73 ? -4.907 1.295 -2.797 1.00 96.44 73 LYS A O 1
ATOM 588 N N . GLN A 1 74 ? -4.581 2.622 -1.005 1.00 93.12 74 GLN A N 1
ATOM 589 C CA . GLN A 1 74 ? -3.311 3.189 -1.466 1.00 93.12 74 GLN A CA 1
ATOM 590 C C . GLN A 1 74 ? -2.224 2.117 -1.575 1.00 93.12 74 GLN A C 1
ATOM 592 O O . GLN A 1 74 ? -1.560 2.041 -2.602 1.00 93.12 74 GLN A O 1
ATOM 597 N N . ILE A 1 75 ? -2.100 1.241 -0.573 1.00 95.88 75 ILE A N 1
ATOM 598 C CA . ILE A 1 75 ? -1.153 0.118 -0.599 1.00 95.88 75 ILE A CA 1
ATOM 599 C C . ILE A 1 75 ? -1.427 -0.787 -1.801 1.00 95.88 75 ILE A C 1
ATOM 601 O O . ILE A 1 75 ? -0.509 -1.060 -2.562 1.00 95.88 75 ILE A O 1
ATOM 605 N N . LYS A 1 76 ? -2.684 -1.197 -2.021 1.00 96.94 76 LYS A N 1
ATOM 606 C CA . LYS A 1 76 ? -3.046 -2.061 -3.160 1.00 96.94 76 LYS A CA 1
ATOM 607 C C . LYS A 1 76 ? -2.740 -1.408 -4.511 1.00 96.94 76 LYS A C 1
ATOM 609 O O . LYS A 1 76 ? -2.304 -2.093 -5.429 1.00 96.94 76 LYS A O 1
ATOM 614 N N . ALA A 1 77 ? -2.974 -0.102 -4.642 1.00 94.00 77 ALA A N 1
ATOM 615 C CA . ALA A 1 77 ? -2.656 0.632 -5.865 1.00 94.00 77 ALA A CA 1
ATOM 616 C C . ALA A 1 77 ? -1.141 0.670 -6.124 1.00 94.00 77 ALA A C 1
ATOM 618 O O . ALA A 1 77 ? -0.709 0.350 -7.227 1.00 94.00 77 ALA A O 1
ATOM 619 N N . LEU A 1 78 ? -0.347 0.975 -5.094 1.00 94.31 78 LEU A N 1
ATOM 620 C CA . LEU A 1 78 ? 1.114 1.001 -5.186 1.00 94.31 78 LEU A CA 1
ATOM 621 C C . LEU A 1 78 ? 1.708 -0.393 -5.429 1.00 94.31 78 LEU A C 1
ATOM 623 O O . LEU A 1 78 ? 2.664 -0.528 -6.180 1.00 94.31 78 LEU A O 1
ATOM 627 N N . GLU A 1 79 ? 1.140 -1.447 -4.837 1.00 96.44 79 GLU A N 1
ATOM 628 C CA . GLU A 1 79 ? 1.557 -2.831 -5.103 1.00 96.44 79 GLU A CA 1
ATOM 629 C C . GLU A 1 79 ? 1.338 -3.213 -6.574 1.00 96.44 79 GLU A C 1
ATOM 631 O O . GLU A 1 79 ? 2.184 -3.881 -7.166 1.00 96.44 79 GLU A O 1
ATOM 636 N N . LEU A 1 80 ? 0.236 -2.766 -7.188 1.00 95.12 80 LEU A N 1
ATOM 637 C CA . LEU A 1 80 ? -0.008 -2.966 -8.618 1.00 95.12 80 LEU A CA 1
ATOM 638 C C . LEU A 1 80 ? 0.969 -2.164 -9.485 1.00 95.12 80 LEU A C 1
ATOM 640 O O . LEU A 1 80 ? 1.510 -2.710 -10.444 1.00 95.12 80 LEU A O 1
ATOM 644 N N . GLU A 1 81 ? 1.211 -0.897 -9.147 1.00 90.50 81 GLU A N 1
ATOM 645 C CA . GLU A 1 81 ? 2.177 -0.045 -9.851 1.00 90.50 81 GLU A CA 1
ATOM 646 C C . GLU A 1 81 ? 3.585 -0.649 -9.804 1.00 90.50 81 GLU A C 1
ATOM 648 O O . GLU A 1 81 ? 4.221 -0.812 -10.843 1.00 90.50 81 GLU A O 1
ATOM 653 N N . LEU A 1 82 ? 4.010 -1.122 -8.632 1.00 93.00 82 LEU A N 1
ATOM 654 C CA . LEU A 1 82 ? 5.280 -1.814 -8.439 1.00 93.00 82 LEU A CA 1
ATOM 655 C C . LEU A 1 82 ? 5.409 -3.058 -9.329 1.00 93.00 82 LEU A C 1
ATOM 657 O O . LEU A 1 82 ? 6.463 -3.281 -9.923 1.00 93.00 82 LEU A O 1
ATOM 661 N N . ILE A 1 83 ? 4.352 -3.868 -9.443 1.00 92.81 83 ILE A N 1
ATOM 662 C CA . ILE A 1 83 ? 4.342 -5.043 -10.330 1.00 92.81 83 ILE A CA 1
ATOM 663 C C . ILE A 1 83 ? 4.521 -4.615 -11.791 1.00 92.81 83 ILE A C 1
ATOM 665 O O . ILE A 1 83 ? 5.281 -5.248 -12.530 1.00 92.81 83 ILE A O 1
ATOM 669 N N . VAL A 1 84 ? 3.842 -3.545 -12.216 1.00 90.50 84 VAL A N 1
ATOM 670 C CA . VAL A 1 84 ? 3.955 -3.007 -13.579 1.00 90.50 84 VAL A CA 1
ATOM 671 C C . VAL A 1 84 ? 5.372 -2.489 -13.841 1.00 90.50 84 VAL A C 1
ATOM 673 O O . VAL A 1 84 ? 5.966 -2.849 -14.859 1.00 90.50 84 VAL A O 1
ATOM 676 N N . GLU A 1 85 ? 5.949 -1.717 -12.919 1.00 87.00 85 GLU A N 1
ATOM 677 C CA . GLU A 1 85 ? 7.318 -1.203 -13.035 1.00 87.00 85 GLU A CA 1
ATOM 678 C C . GLU A 1 85 ? 8.363 -2.326 -13.062 1.00 87.00 85 GLU A C 1
ATOM 680 O O . GLU A 1 85 ? 9.268 -2.315 -13.899 1.00 87.00 85 GLU A O 1
ATOM 685 N N . GLN A 1 86 ? 8.227 -3.333 -12.194 1.00 88.38 86 GLN A N 1
ATOM 686 C CA . GLN A 1 86 ? 9.106 -4.504 -12.185 1.00 88.38 86 GLN A CA 1
ATOM 687 C C . GLN A 1 86 ? 9.005 -5.293 -13.491 1.00 88.38 86 GLN A C 1
ATOM 689 O O . GLN A 1 86 ? 10.030 -5.695 -14.041 1.00 88.38 86 GLN A O 1
ATOM 694 N N . SER A 1 87 ? 7.790 -5.473 -14.016 1.00 87.69 87 SER A N 1
ATOM 695 C CA . SER A 1 87 ? 7.564 -6.147 -15.299 1.00 87.69 87 SER A CA 1
ATOM 696 C C . SER A 1 87 ? 8.209 -5.379 -16.456 1.00 87.69 87 SER A C 1
ATOM 698 O O . SER A 1 87 ? 8.870 -5.980 -17.302 1.00 87.69 87 SER A O 1
ATOM 700 N N . ALA A 1 88 ? 8.081 -4.048 -16.470 1.00 83.56 88 ALA A N 1
ATOM 701 C CA . ALA A 1 88 ? 8.734 -3.194 -17.459 1.00 83.56 88 ALA A CA 1
ATOM 702 C C . ALA A 1 88 ? 10.265 -3.260 -17.349 1.00 83.56 88 ALA A C 1
ATOM 704 O O . ALA A 1 88 ? 10.952 -3.333 -18.365 1.00 83.56 88 ALA A O 1
ATOM 705 N N . ASN A 1 89 ? 10.808 -3.288 -16.129 1.00 85.25 89 ASN A N 1
ATOM 706 C CA . ASN A 1 89 ? 12.242 -3.434 -15.905 1.00 85.25 89 ASN A CA 1
ATOM 707 C C . ASN A 1 89 ? 12.774 -4.806 -16.362 1.00 85.25 89 ASN A C 1
ATOM 709 O O . ASN A 1 89 ? 13.859 -4.862 -16.927 1.00 85.25 89 ASN A O 1
ATOM 713 N N . LEU A 1 90 ? 12.016 -5.891 -16.172 1.00 85.44 90 LEU A N 1
ATOM 714 C CA . LEU A 1 90 ? 12.374 -7.225 -16.680 1.00 85.44 90 LEU A CA 1
ATOM 715 C C . LEU A 1 90 ? 12.331 -7.301 -18.211 1.00 85.44 90 LEU A C 1
ATOM 717 O O . LEU A 1 90 ? 13.147 -7.989 -18.807 1.00 85.44 90 LEU A O 1
ATOM 721 N N . ALA A 1 91 ? 11.420 -6.573 -18.862 1.00 83.06 91 ALA A N 1
ATOM 722 C CA . ALA A 1 91 ? 11.390 -6.475 -20.324 1.00 83.06 91 ALA A CA 1
ATOM 723 C C . ALA A 1 91 ? 12.602 -5.715 -20.904 1.00 83.06 91 ALA A C 1
ATOM 725 O O . ALA A 1 91 ? 12.853 -5.773 -22.109 1.00 83.06 91 ALA A O 1
ATOM 726 N N . LEU A 1 92 ? 13.345 -4.991 -20.057 1.00 78.25 92 LEU A N 1
ATOM 727 C CA . LEU A 1 92 ? 14.630 -4.390 -20.398 1.00 78.25 92 LEU A CA 1
ATOM 728 C C . LEU A 1 92 ? 15.813 -5.337 -20.153 1.00 78.25 92 LEU A C 1
ATOM 730 O O . LEU A 1 92 ? 16.931 -4.905 -20.400 1.00 78.25 92 LEU A O 1
ATOM 734 N N . ASP A 1 93 ? 15.657 -6.569 -19.671 1.00 64.81 93 ASP A N 1
ATOM 735 C CA . ASP A 1 93 ? 16.770 -7.533 -19.629 1.00 64.81 93 ASP A CA 1
ATOM 736 C C . ASP A 1 93 ? 16.850 -8.291 -20.963 1.00 64.81 93 ASP A C 1
ATOM 738 O O . ASP A 1 93 ? 17.851 -8.035 -21.684 1.00 64.81 93 ASP A O 1
#

Radius of gyration: 23.26 Å; chains: 1; bounding box: 50×16×74 Å

pLDDT: mean 85.61, std 13.17, range [49.28, 97.44]

Foldseek 3Di:
DCPVVVVVVVVVVVVVVVLVVLLVVLVVVLVVLVVVLVVLVVVLVVLVVVCVVCVVVVHDCVVSVVVSVVSVVVSVVSVVVSVVSVVVSVVSD

Secondary structure (DSSP, 8-state):
--HHHHHHHHHHHHHHHHHHHHHHHHHHHHHHHHHHHHHHHHHHHHHHHHHHHHHHTT---HHHHHHHHHHHHHHHHHHHHHHHHHHHHHTT-

Sequence (93 aa):
MEVHTHTNEVSLAQHQVAKAAARAKAKASITDTVELILWLKTEQARIAREVRQLNSQGYQTTALHSYWRILEKQIKALELELIVEQSANLALD